Protein AF-A0AB34NYE3-F1 (afdb_monomer_lite)

Radius of gyration: 18.87 Å; chains: 1; bounding box: 59×39×38 Å

Secondary structure (DSSP, 8-state):
-------SS-B--S-EEEEETTT--EEEEEE-TTT--EEEEEEEEE-SSS-EEEEEEEEEE--TT--BHH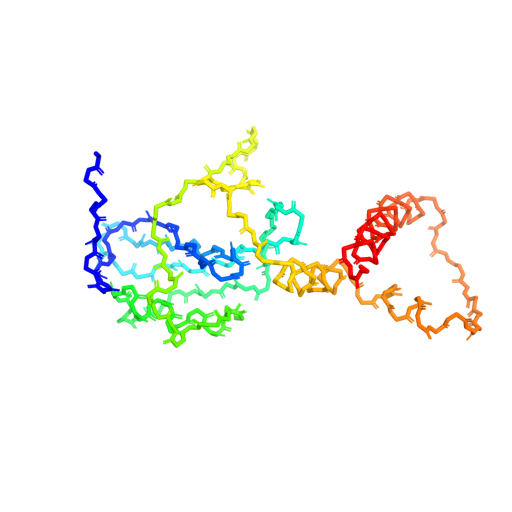HHHHHGGGGT-S-TT-GGGEE---EEEE-TTS-EEEEESPP---HHHHHHHHHHHHHHH-TTTTTTTT----------TTHHHHHHHHHHHHHHHHHHHHHHHT-

Sequence (175 aa):
MDILVMKDNYTIDHDMYLMNHKNGDVLKVTVDNKDKSLKNLQLYRQDGLGNYYYDKNSQLKHQDNLATKKDIVKASKEIGAHNTHHIDKWHHKVTPVYNAEHKITDFEPKLALEHHAKIKNAKRYLRHLNHHHADFLFLANKGLLRQPLNYLKDAIYTDRNKEMVIAHKVHKIAK

Structure (mmCIF, N/CA/C/O backbone):
data_AF-A0AB34NYE3-F1
#
_entry.id   AF-A0AB34NYE3-F1
#
loop_
_atom_site.group_PDB
_atom_site.id
_atom_site.type_symbol
_atom_site.label_atom_id
_atom_site.label_alt_id
_atom_site.label_comp_id
_atom_site.label_asym_id
_atom_site.label_entity_id
_atom_site.label_seq_id
_atom_site.pdbx_PDB_ins_code
_atom_site.Cartn_x
_atom_site.Cartn_y
_atom_site.Cartn_z
_atom_site.occupancy
_atom_site.B_iso_or_equiv
_atom_site.auth_seq_id
_atom_site.auth_comp_id
_atom_site.auth_asym_id
_atom_site.auth_atom_id
_atom_site.pdbx_PDB_model_num
ATOM 1 N N . MET A 1 1 ? -19.667 7.287 -18.068 1.00 33.50 1 MET A N 1
ATOM 2 C CA . MET A 1 1 ? -19.344 6.596 -16.804 1.00 33.50 1 MET A CA 1
ATOM 3 C C . MET A 1 1 ? -18.999 7.666 -15.797 1.00 33.50 1 MET A C 1
ATOM 5 O O . MET A 1 1 ? -17.953 8.292 -15.927 1.00 33.50 1 MET A O 1
ATOM 9 N N . ASP A 1 2 ? -19.913 7.927 -14.872 1.00 30.08 2 ASP A N 1
ATOM 10 C CA . ASP A 1 2 ? -19.740 8.971 -13.872 1.00 30.08 2 ASP A CA 1
ATOM 11 C C . ASP A 1 2 ? -18.586 8.602 -12.944 1.00 30.08 2 ASP A C 1
ATOM 13 O O . ASP A 1 2 ? -18.629 7.623 -12.194 1.00 30.08 2 ASP A O 1
ATOM 17 N N . ILE A 1 3 ? -17.508 9.381 -13.021 1.00 40.91 3 ILE A N 1
ATOM 18 C CA . ILE A 1 3 ? -16.442 9.339 -12.031 1.00 40.91 3 ILE A CA 1
ATOM 19 C C . ILE A 1 3 ? -17.073 9.897 -10.762 1.00 40.91 3 ILE A C 1
ATOM 21 O O . ILE A 1 3 ? -17.124 11.107 -10.568 1.00 40.91 3 ILE A O 1
ATOM 25 N N . LEU A 1 4 ? -17.569 9.014 -9.893 1.00 39.53 4 LEU A N 1
ATOM 26 C CA . LEU A 1 4 ? -17.904 9.386 -8.526 1.00 39.53 4 LEU A CA 1
ATOM 27 C C . LEU A 1 4 ? -16.594 9.857 -7.876 1.00 39.53 4 LEU A C 1
ATOM 29 O O . LEU A 1 4 ? -15.748 9.052 -7.459 1.00 39.53 4 LEU A O 1
ATOM 33 N N . VAL A 1 5 ? -16.376 11.169 -7.908 1.00 44.22 5 VAL A N 1
ATOM 34 C CA . VAL A 1 5 ? -15.383 11.877 -7.109 1.00 44.22 5 VAL A CA 1
ATOM 35 C C . VAL A 1 5 ? -15.950 11.855 -5.697 1.00 44.22 5 VAL A C 1
ATOM 37 O O . VAL A 1 5 ? -16.737 12.711 -5.305 1.00 44.22 5 VAL A O 1
ATOM 40 N N . MET A 1 6 ? -15.661 10.786 -4.956 1.00 51.53 6 MET A N 1
ATOM 41 C CA . MET A 1 6 ? -16.013 10.737 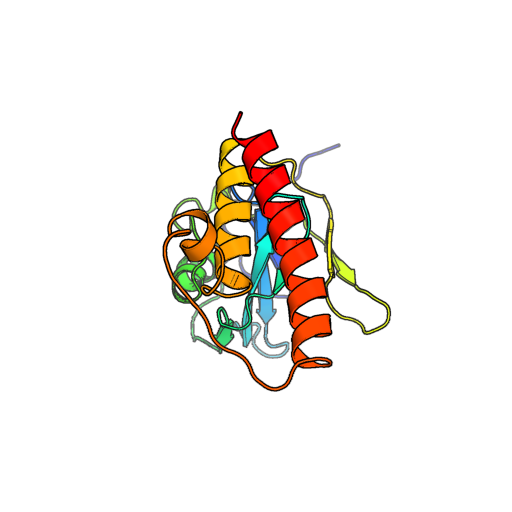-3.540 1.00 51.53 6 MET A CA 1
ATOM 42 C C . MET A 1 6 ? -15.321 11.893 -2.815 1.00 51.53 6 MET A C 1
ATOM 44 O O . MET A 1 6 ? -14.141 12.139 -3.060 1.00 51.53 6 MET A O 1
ATOM 48 N N . LYS A 1 7 ? -16.078 12.589 -1.951 1.00 56.72 7 LYS A N 1
ATOM 49 C CA . LYS A 1 7 ? -15.631 13.726 -1.126 1.00 56.72 7 LYS A CA 1
ATOM 50 C C . LYS A 1 7 ? -14.212 13.497 -0.586 1.00 56.72 7 LYS A C 1
ATOM 52 O O . LYS A 1 7 ? -13.918 12.432 -0.045 1.00 56.72 7 LYS A O 1
ATOM 57 N N . ASP A 1 8 ? -13.362 14.521 -0.690 1.00 72.94 8 ASP A N 1
ATOM 58 C CA . ASP A 1 8 ? -11.910 14.441 -0.448 1.00 72.94 8 ASP A CA 1
ATOM 59 C C . ASP A 1 8 ? -11.502 13.943 0.949 1.00 72.94 8 ASP A C 1
ATOM 61 O O . ASP A 1 8 ? -10.381 13.450 1.125 1.00 72.94 8 ASP A O 1
ATOM 65 N N . ASN A 1 9 ? -12.417 14.003 1.922 1.00 85.12 9 ASN A N 1
ATOM 66 C CA . ASN A 1 9 ? -12.271 13.408 3.242 1.00 85.12 9 ASN A CA 1
ATOM 67 C C . ASN A 1 9 ? -13.579 12.729 3.680 1.00 85.12 9 ASN A C 1
ATOM 69 O O . ASN A 1 9 ? -14.626 13.374 3.714 1.00 85.12 9 ASN A O 1
ATOM 73 N N . TYR A 1 10 ? -13.507 11.447 4.035 1.00 86.50 10 TYR A N 1
ATOM 74 C CA . TYR A 1 10 ? -14.640 10.627 4.469 1.00 86.50 10 TYR A CA 1
ATOM 75 C C . TYR A 1 10 ? -14.255 9.786 5.690 1.00 86.50 10 TYR A C 1
ATOM 77 O O . TYR A 1 10 ? -13.066 9.587 5.959 1.00 86.50 10 TYR A O 1
ATOM 85 N N . THR A 1 11 ? -15.260 9.326 6.431 1.00 89.25 11 THR A N 1
ATOM 86 C CA . THR A 1 11 ? -15.086 8.430 7.580 1.00 89.25 11 THR A CA 1
ATOM 87 C C . THR A 1 11 ? -14.856 7.004 7.099 1.00 89.25 11 THR A C 1
ATOM 89 O O . THR A 1 11 ? -15.541 6.541 6.190 1.00 89.25 11 THR A O 1
ATOM 92 N N . ILE A 1 12 ? -13.887 6.320 7.698 1.00 88.06 12 ILE A N 1
ATOM 93 C CA . ILE A 1 12 ? -13.593 4.913 7.442 1.00 88.06 12 ILE A CA 1
ATOM 94 C C . ILE A 1 12 ? -14.434 4.067 8.396 1.00 88.06 12 ILE A C 1
ATOM 96 O O . ILE A 1 12 ? -14.346 4.234 9.606 1.00 88.06 12 ILE A O 1
ATOM 100 N N . ASP A 1 13 ? -15.231 3.152 7.855 1.00 88.25 13 ASP A N 1
ATOM 101 C CA . ASP A 1 13 ? -16.119 2.257 8.612 1.00 88.25 13 ASP A CA 1
ATOM 102 C C . ASP A 1 13 ? -15.944 0.766 8.246 1.00 88.25 13 ASP A C 1
ATOM 104 O O . ASP A 1 13 ? -16.621 -0.111 8.798 1.00 88.25 13 ASP A O 1
ATOM 108 N N . HIS A 1 14 ? -15.014 0.466 7.335 1.00 90.31 14 HIS A N 1
ATOM 109 C CA . HIS A 1 14 ? -14.641 -0.878 6.895 1.00 90.31 14 HIS A CA 1
ATOM 110 C C . HIS A 1 14 ? -13.163 -0.946 6.480 1.00 90.31 14 HIS A C 1
ATOM 112 O O . HIS A 1 14 ? -12.510 0.077 6.259 1.00 90.31 14 HIS A O 1
ATOM 118 N N . ASP A 1 15 ? -12.639 -2.169 6.367 1.00 92.38 15 ASP A N 1
ATOM 119 C CA . ASP A 1 15 ? -11.297 -2.427 5.843 1.00 92.38 15 ASP A CA 1
ATOM 120 C C . ASP A 1 15 ? -11.172 -1.897 4.415 1.00 92.38 15 ASP A C 1
ATOM 122 O O . ASP A 1 15 ? -12.012 -2.173 3.559 1.00 92.38 15 ASP A O 1
ATOM 126 N N . MET A 1 16 ? -10.098 -1.166 4.133 1.00 92.69 16 MET A N 1
ATOM 127 C CA . MET A 1 16 ? -9.890 -0.587 2.809 1.00 92.69 16 MET A CA 1
ATOM 128 C C . MET A 1 16 ? -8.420 -0.384 2.478 1.00 92.69 16 MET A C 1
ATOM 130 O O . MET A 1 16 ? -7.537 -0.462 3.331 1.00 92.69 16 MET A O 1
ATOM 134 N N . TYR A 1 17 ? -8.160 -0.086 1.211 1.00 94.94 17 TYR A N 1
ATOM 135 C CA . TYR A 1 17 ? -6.822 0.113 0.678 1.00 94.94 17 TYR A CA 1
ATOM 136 C C . TYR A 1 17 ? -6.729 1.503 0.071 1.00 94.94 17 TYR A C 1
ATOM 138 O O . TYR A 1 17 ? -7.482 1.795 -0.843 1.00 94.94 17 TYR A O 1
ATOM 146 N N . LEU A 1 18 ? -5.833 2.363 0.555 1.00 94.38 18 LEU A N 1
ATOM 147 C CA . LEU A 1 18 ? -5.635 3.716 0.032 1.00 94.38 18 LEU A CA 1
ATOM 148 C C . LEU A 1 18 ? -4.356 3.767 -0.800 1.00 94.38 18 LEU A C 1
ATOM 150 O O . LEU A 1 18 ? -3.267 3.694 -0.240 1.00 94.38 18 LEU A O 1
ATOM 154 N N . MET A 1 19 ? -4.469 3.938 -2.113 1.00 94.31 19 MET A N 1
ATOM 155 C CA . MET A 1 19 ? -3.318 4.122 -2.996 1.00 94.31 19 MET A CA 1
ATOM 156 C C . MET A 1 19 ? -2.976 5.596 -3.164 1.00 94.31 19 MET A C 1
ATOM 158 O O . MET A 1 19 ? -3.845 6.428 -3.432 1.00 94.31 19 MET A O 1
ATOM 162 N N . ASN A 1 20 ? -1.691 5.902 -3.062 1.00 94.06 20 ASN A N 1
ATOM 163 C CA . ASN A 1 20 ? -1.120 7.191 -3.388 1.00 94.06 20 ASN A CA 1
ATOM 164 C C . ASN A 1 20 ? -0.867 7.288 -4.897 1.00 94.06 20 ASN A C 1
ATOM 166 O O . ASN A 1 20 ? 0.035 6.641 -5.420 1.00 94.06 20 ASN A O 1
ATOM 170 N N . HIS A 1 21 ? -1.588 8.144 -5.616 1.00 89.94 21 HIS A N 1
ATOM 171 C CA . HIS A 1 21 ? -1.442 8.251 -7.070 1.00 89.94 21 HIS A CA 1
ATOM 172 C C . HIS A 1 21 ? -0.144 8.935 -7.539 1.00 89.94 21 HIS A C 1
ATOM 174 O O . HIS A 1 21 ? 0.095 9.045 -8.737 1.00 89.94 21 HIS A O 1
ATOM 180 N N . LYS A 1 22 ? 0.702 9.427 -6.625 1.00 90.19 22 LYS A N 1
ATOM 181 C CA . LYS A 1 22 ? 1.990 10.054 -6.962 1.00 90.19 22 LYS A CA 1
ATOM 182 C C . LYS A 1 22 ? 3.149 9.063 -6.941 1.00 90.19 22 LYS A C 1
ATOM 184 O O . LYS A 1 22 ? 4.076 9.188 -7.735 1.00 90.19 22 LYS A O 1
ATOM 189 N N . ASN A 1 23 ? 3.143 8.119 -6.003 1.00 91.19 23 ASN A N 1
ATOM 190 C CA . ASN A 1 23 ? 4.226 7.143 -5.849 1.00 91.19 23 ASN A CA 1
ATOM 191 C C . ASN A 1 23 ? 3.743 5.687 -5.828 1.00 91.19 23 ASN A C 1
ATOM 193 O O . ASN A 1 23 ? 4.568 4.795 -5.673 1.00 91.19 23 ASN A O 1
ATOM 197 N N . GLY A 1 24 ? 2.443 5.454 -5.979 1.00 92.12 24 GLY A N 1
ATOM 198 C CA . GLY A 1 24 ? 1.822 4.139 -6.030 1.00 92.12 24 GLY A CA 1
ATOM 199 C C . GLY A 1 24 ? 1.748 3.408 -4.701 1.00 92.12 24 GLY A C 1
ATOM 200 O O . GLY A 1 24 ? 1.149 2.349 -4.663 1.00 92.12 24 GLY A O 1
ATOM 201 N N . ASP A 1 25 ? 2.304 3.936 -3.607 1.00 94.75 25 ASP A N 1
ATOM 202 C CA . ASP A 1 25 ? 2.257 3.255 -2.311 1.00 94.75 25 ASP A CA 1
ATOM 203 C C . ASP A 1 25 ? 0.808 3.035 -1.860 1.00 94.75 25 ASP A C 1
ATOM 205 O O . ASP A 1 25 ? -0.046 3.901 -2.046 1.00 94.75 25 ASP A O 1
ATOM 209 N N . VAL A 1 26 ? 0.538 1.892 -1.233 1.00 96.06 26 VAL A N 1
ATOM 210 C CA . VAL A 1 26 ? -0.799 1.518 -0.770 1.00 96.06 26 VAL A CA 1
ATOM 211 C C . VAL A 1 26 ? -0.796 1.348 0.740 1.00 96.06 26 VAL A C 1
ATOM 213 O O . VAL A 1 26 ? -0.001 0.594 1.298 1.00 96.06 26 VAL A O 1
ATOM 216 N N . LEU A 1 27 ? -1.715 2.030 1.411 1.00 95.88 27 LEU A N 1
ATOM 217 C CA . LEU A 1 27 ? -2.025 1.794 2.812 1.00 95.88 27 LEU A CA 1
ATOM 218 C C . LEU A 1 27 ? -3.140 0.767 2.906 1.00 95.88 27 LEU A C 1
ATOM 220 O O . LEU A 1 27 ? -4.230 1.006 2.399 1.00 95.88 27 LEU A O 1
ATOM 224 N N . LYS A 1 28 ? -2.896 -0.342 3.594 1.00 95.50 28 LYS A N 1
ATOM 225 C CA . LYS A 1 28 ? -3.965 -1.229 4.046 1.00 95.50 28 LYS A CA 1
ATOM 226 C C . LYS A 1 28 ? -4.450 -0.736 5.402 1.00 95.50 28 LYS A C 1
ATOM 228 O O . LYS A 1 28 ? -3.691 -0.734 6.371 1.00 95.50 28 LYS A O 1
ATOM 233 N N . VAL A 1 29 ? -5.706 -0.326 5.439 1.00 94.25 29 VAL A N 1
ATOM 234 C CA . VAL A 1 29 ? -6.427 0.123 6.624 1.00 94.25 29 VAL A CA 1
ATOM 235 C C . VAL A 1 29 ? -7.298 -1.030 7.093 1.00 94.25 29 VAL A C 1
ATOM 237 O O . VAL A 1 29 ? -8.106 -1.547 6.324 1.00 94.25 29 VAL A O 1
ATOM 240 N N . THR A 1 30 ? -7.134 -1.431 8.346 1.00 93.38 30 THR A N 1
ATOM 241 C CA . THR A 1 30 ? -7.994 -2.424 8.988 1.00 93.38 30 THR A CA 1
ATOM 242 C C . THR A 1 30 ? -8.709 -1.767 10.153 1.00 93.38 30 THR A C 1
ATOM 244 O O . THR A 1 30 ? -8.057 -1.126 10.984 1.00 93.38 30 THR A O 1
ATOM 247 N N . VAL A 1 31 ? -10.022 -1.947 10.230 1.00 90.56 31 VAL A N 1
ATOM 248 C CA . VAL A 1 31 ? -10.862 -1.416 11.308 1.00 90.56 31 VAL A CA 1
ATOM 249 C C . VAL A 1 31 ? -11.352 -2.537 12.222 1.00 90.56 31 VAL A C 1
ATOM 251 O O . VAL A 1 31 ? -11.375 -3.708 11.839 1.00 90.56 31 VAL A O 1
ATOM 254 N N . ASP A 1 32 ? -11.719 -2.206 13.457 1.00 87.75 32 ASP A N 1
ATOM 255 C CA . ASP A 1 32 ? -12.451 -3.147 14.301 1.00 87.75 32 ASP A CA 1
ATOM 256 C C . ASP A 1 32 ? -13.927 -3.199 13.881 1.00 87.75 32 ASP A C 1
ATOM 258 O O . ASP A 1 32 ? -14.569 -2.185 13.602 1.00 87.75 32 ASP A O 1
ATOM 262 N N . ASN A 1 33 ? -14.492 -4.404 13.834 1.00 81.06 33 ASN A N 1
ATOM 263 C CA . ASN A 1 33 ? -15.875 -4.599 13.415 1.00 81.06 33 ASN A CA 1
ATOM 264 C C . ASN A 1 33 ? -16.888 -4.024 14.413 1.00 81.06 33 ASN A C 1
ATOM 266 O O . ASN A 1 33 ? -17.999 -3.701 13.987 1.00 81.06 33 ASN A O 1
ATOM 270 N N . LYS A 1 34 ? -16.528 -3.918 15.700 1.00 83.19 34 LYS A N 1
ATOM 271 C CA . LYS A 1 34 ? -17.434 -3.507 16.780 1.00 83.19 34 LYS A CA 1
ATOM 272 C C . LYS A 1 34 ? -17.597 -1.995 16.866 1.00 83.19 34 LYS A C 1
ATOM 274 O O . LYS A 1 34 ? -18.725 -1.518 16.894 1.00 83.19 34 LYS A O 1
ATOM 279 N N . ASP A 1 35 ? -16.488 -1.265 16.917 1.00 82.44 35 ASP A N 1
ATOM 280 C CA . ASP A 1 35 ? -16.477 0.182 17.174 1.00 82.44 35 ASP A CA 1
ATOM 281 C C . ASP A 1 35 ? -16.002 1.016 15.976 1.00 82.44 35 ASP A C 1
ATOM 283 O O . ASP A 1 35 ? -15.983 2.243 16.048 1.00 82.44 35 ASP A O 1
ATOM 287 N N . LYS A 1 36 ? -15.651 0.357 14.862 1.00 81.12 36 LYS A N 1
ATOM 288 C CA . LYS A 1 36 ? -15.152 0.983 13.629 1.00 81.12 36 LYS A CA 1
ATOM 289 C C . LYS A 1 36 ? -13.870 1.799 13.823 1.00 81.12 36 LYS A C 1
ATOM 291 O O . LYS A 1 36 ? -13.514 2.593 12.957 1.00 81.12 36 LYS A O 1
ATOM 296 N N . SER A 1 37 ? -13.150 1.589 14.925 1.00 84.31 37 SER A N 1
ATOM 297 C CA . SER A 1 37 ? -11.867 2.235 15.188 1.00 84.31 37 SER A CA 1
ATOM 298 C C . SER A 1 37 ? -10.746 1.631 14.339 1.00 84.31 37 SER A C 1
ATOM 300 O O . SER A 1 37 ? -10.832 0.492 13.868 1.00 84.31 37 SER A O 1
ATOM 302 N N . LEU A 1 38 ? -9.658 2.385 14.142 1.00 89.06 38 LEU A N 1
ATOM 303 C CA . LEU A 1 38 ? -8.474 1.867 13.464 1.00 89.06 38 LEU A CA 1
ATOM 304 C C . LEU A 1 38 ? -7.838 0.745 14.297 1.00 89.06 38 LEU A C 1
ATOM 306 O O . LEU A 1 38 ? -7.297 0.968 15.381 1.00 89.06 38 LEU A O 1
ATOM 310 N N . LYS A 1 39 ? -7.810 -0.459 13.731 1.00 91.31 39 LYS A N 1
ATOM 311 C CA . LYS A 1 39 ? -7.136 -1.621 14.311 1.00 91.31 39 LYS A CA 1
ATOM 312 C C . LYS A 1 39 ? -5.673 -1.696 13.885 1.00 91.31 39 LYS A C 1
ATOM 314 O O . LYS A 1 39 ? -4.796 -2.000 14.696 1.00 91.31 39 LYS A O 1
ATOM 319 N N . ASN A 1 40 ? -5.411 -1.476 12.598 1.00 92.69 40 ASN A N 1
ATOM 320 C CA . ASN A 1 40 ? -4.082 -1.627 12.016 1.00 92.69 40 ASN A CA 1
ATOM 321 C C . ASN A 1 40 ? -3.929 -0.784 10.747 1.00 92.69 40 ASN A C 1
ATOM 323 O O . ASN A 1 40 ? -4.844 -0.719 9.927 1.00 92.69 40 ASN A O 1
ATOM 327 N N . LEU A 1 41 ? -2.741 -0.215 10.556 1.00 93.75 41 LEU A N 1
ATOM 328 C CA . LEU A 1 41 ? -2.331 0.433 9.317 1.00 93.75 41 LEU A CA 1
ATOM 329 C C . LEU A 1 41 ? -1.016 -0.177 8.832 1.00 93.75 41 LEU A C 1
ATOM 331 O O . LEU A 1 41 ? -0.020 -0.184 9.553 1.00 93.75 41 LEU A O 1
ATOM 335 N N . GLN A 1 42 ? -1.011 -0.676 7.600 1.00 95.38 42 GLN A N 1
ATOM 336 C CA . GLN A 1 42 ? 0.141 -1.331 6.981 1.00 95.38 42 GLN A CA 1
ATOM 337 C C . GLN A 1 42 ? 0.514 -0.636 5.677 1.00 95.38 42 GLN A C 1
ATOM 339 O O . GLN A 1 42 ? -0.366 -0.282 4.893 1.00 95.38 42 GLN A O 1
ATOM 344 N N . LEU A 1 43 ? 1.813 -0.482 5.419 1.00 95.44 43 LEU A N 1
ATOM 345 C CA . LEU A 1 43 ? 2.307 0.137 4.191 1.00 95.44 43 LEU A CA 1
ATOM 346 C C . LEU A 1 43 ? 2.829 -0.913 3.202 1.00 95.44 43 LEU A C 1
ATOM 348 O O . LEU A 1 43 ? 3.771 -1.656 3.483 1.00 95.44 43 LEU A O 1
ATOM 352 N N . TYR A 1 44 ? 2.245 -0.917 2.010 1.00 94.94 44 TYR A N 1
ATOM 353 C CA . TYR A 1 44 ? 2.737 -1.625 0.837 1.00 94.94 44 TYR A CA 1
ATOM 354 C C . TYR A 1 44 ? 3.384 -0.621 -0.107 1.00 94.94 44 TYR A C 1
ATOM 356 O O . TYR A 1 44 ? 2.829 0.442 -0.385 1.00 94.94 44 TYR A O 1
ATOM 364 N N . ARG A 1 45 ? 4.574 -0.945 -0.605 1.00 93.06 45 ARG A N 1
ATOM 365 C CA . ARG A 1 45 ? 5.357 -0.041 -1.448 1.00 93.06 45 ARG A CA 1
ATOM 366 C C . ARG A 1 45 ? 5.450 -0.581 -2.858 1.00 93.06 45 ARG A C 1
ATOM 368 O O . ARG A 1 45 ? 5.709 -1.768 -3.042 1.00 93.06 45 ARG A O 1
ATOM 375 N N . GLN A 1 46 ? 5.296 0.307 -3.837 1.00 91.38 46 GLN A N 1
ATOM 376 C CA . GLN A 1 46 ? 5.605 -0.030 -5.221 1.00 91.38 46 GLN A CA 1
ATOM 377 C C . GLN A 1 46 ? 7.128 -0.004 -5.417 1.00 91.38 46 GLN A C 1
ATOM 379 O O . GLN A 1 46 ? 7.808 0.931 -4.978 1.00 91.38 46 GLN A O 1
ATOM 384 N N . ASP A 1 47 ? 7.666 -1.013 -6.100 1.00 85.06 47 ASP A N 1
ATOM 385 C CA . ASP A 1 47 ? 9.104 -1.207 -6.346 1.00 85.06 47 ASP A CA 1
ATOM 386 C C . ASP A 1 47 ? 9.665 -0.393 -7.531 1.00 85.06 47 ASP A C 1
ATOM 388 O O . ASP A 1 47 ? 10.842 -0.492 -7.863 1.00 85.06 47 ASP A O 1
ATOM 392 N N . GLY A 1 48 ? 8.828 0.407 -8.196 1.00 79.88 48 GLY A N 1
ATOM 393 C CA . GLY A 1 48 ? 9.183 1.187 -9.388 1.00 79.88 48 GLY A CA 1
ATOM 394 C C . GLY A 1 48 ? 9.074 0.423 -10.714 1.00 79.88 48 GLY A C 1
ATOM 395 O O . GLY A 1 48 ? 9.025 1.059 -11.766 1.00 79.88 48 GLY A O 1
ATOM 396 N N . LEU A 1 49 ? 8.954 -0.906 -10.675 1.00 79.44 49 LEU A N 1
ATOM 397 C CA . LEU A 1 49 ? 8.635 -1.760 -11.825 1.00 79.44 49 LEU A CA 1
ATOM 398 C C . LEU A 1 49 ? 7.141 -2.090 -11.918 1.00 79.44 49 LEU A C 1
ATOM 400 O O . LEU A 1 49 ? 6.702 -2.615 -12.938 1.00 79.44 49 LEU A O 1
ATOM 404 N N . GLY A 1 50 ? 6.358 -1.756 -10.890 1.00 80.94 50 GLY A N 1
ATOM 405 C CA . GLY A 1 50 ? 4.926 -2.060 -10.856 1.00 80.94 50 GLY A CA 1
ATOM 406 C C . GLY A 1 50 ? 4.549 -3.179 -9.904 1.00 80.94 50 GLY A C 1
ATOM 407 O O . GLY A 1 50 ? 3.362 -3.460 -9.807 1.00 80.94 50 GLY A O 1
ATOM 408 N N . ASN A 1 51 ? 5.515 -3.790 -9.215 1.00 85.75 51 ASN A N 1
ATOM 409 C CA . ASN A 1 51 ? 5.227 -4.801 -8.207 1.00 85.75 51 ASN A CA 1
ATOM 410 C C . ASN A 1 51 ? 5.138 -4.159 -6.828 1.00 85.75 51 ASN A C 1
ATOM 412 O O . ASN A 1 51 ? 5.665 -3.066 -6.592 1.00 85.75 51 ASN A O 1
ATOM 416 N N . TYR A 1 52 ? 4.510 -4.887 -5.912 1.00 90.88 52 TYR A N 1
ATOM 417 C CA . TYR A 1 52 ? 4.312 -4.453 -4.543 1.00 90.88 52 TYR A CA 1
ATOM 418 C C . TYR A 1 52 ? 4.997 -5.379 -3.556 1.00 90.88 52 TYR A C 1
ATOM 420 O O . TYR A 1 52 ? 5.038 -6.595 -3.725 1.00 90.88 52 TYR A O 1
ATOM 428 N N . TYR A 1 53 ? 5.502 -4.784 -2.483 1.00 88.81 53 TYR A N 1
ATOM 429 C CA . TYR A 1 53 ? 6.009 -5.516 -1.336 1.00 88.81 53 TYR A CA 1
ATOM 430 C C . TYR A 1 53 ? 5.478 -4.895 -0.047 1.00 88.81 53 TYR A C 1
ATOM 432 O O . TYR A 1 53 ? 5.291 -3.680 0.053 1.00 88.81 53 TYR A O 1
ATOM 440 N N . TYR A 1 54 ? 5.222 -5.746 0.943 1.00 91.12 54 TYR A N 1
ATOM 441 C CA . TYR A 1 54 ? 4.893 -5.293 2.288 1.00 91.12 54 TYR A CA 1
ATOM 442 C C . TYR A 1 54 ? 6.160 -4.786 2.980 1.00 91.12 54 TYR A C 1
ATOM 444 O O . TYR A 1 54 ? 7.131 -5.537 3.118 1.00 91.12 54 TYR A O 1
ATOM 452 N N . ASP A 1 55 ? 6.153 -3.536 3.442 1.00 89.25 55 ASP A N 1
ATOM 453 C CA . ASP A 1 55 ? 7.231 -3.029 4.283 1.00 89.25 55 ASP A CA 1
ATOM 454 C C . ASP A 1 55 ? 6.998 -3.496 5.724 1.00 89.25 55 ASP A C 1
ATOM 456 O O . ASP A 1 55 ? 6.213 -2.921 6.477 1.00 89.25 55 ASP A O 1
ATOM 460 N N . LYS A 1 56 ? 7.682 -4.584 6.098 1.00 83.50 56 LYS A N 1
ATOM 461 C CA . LYS A 1 56 ? 7.537 -5.243 7.406 1.00 83.50 56 LYS A CA 1
ATOM 462 C C . LYS A 1 56 ? 7.826 -4.321 8.593 1.00 83.50 56 LYS A C 1
ATOM 464 O O . LYS A 1 56 ? 7.348 -4.604 9.687 1.00 83.50 56 LYS A O 1
ATOM 469 N N . ASN A 1 57 ? 8.579 -3.244 8.374 1.00 84.12 57 ASN A N 1
ATOM 470 C CA . ASN A 1 57 ? 8.930 -2.267 9.403 1.00 84.12 57 ASN A CA 1
ATOM 471 C C . ASN A 1 57 ? 7.934 -1.096 9.469 1.00 84.12 57 ASN A C 1
ATOM 473 O O . ASN A 1 57 ? 8.054 -0.234 10.335 1.00 84.12 57 ASN A O 1
ATOM 477 N N . SER A 1 58 ? 6.952 -1.055 8.566 1.00 87.25 58 SER A N 1
ATOM 478 C CA . SER A 1 58 ? 5.981 0.028 8.426 1.00 87.25 58 SER A CA 1
ATOM 479 C C . SER A 1 58 ? 4.583 -0.437 8.823 1.00 87.25 58 SER A C 1
ATOM 481 O O . SER A 1 58 ? 3.718 -0.690 7.977 1.00 87.25 58 SER A O 1
ATOM 483 N N . GLN A 1 59 ? 4.365 -0.525 10.134 1.00 91.19 59 GLN A N 1
ATOM 484 C CA . GLN A 1 59 ? 3.077 -0.881 10.714 1.00 91.19 59 GLN A CA 1
ATOM 485 C C . GLN A 1 59 ? 2.731 0.026 11.894 1.00 91.19 59 GLN A C 1
ATOM 487 O O . GLN A 1 59 ? 3.527 0.175 12.819 1.00 91.19 59 GLN A O 1
ATOM 492 N N . LEU A 1 60 ? 1.516 0.573 11.882 1.00 89.12 60 LEU A N 1
ATOM 493 C CA . LEU A 1 60 ? 0.942 1.292 13.010 1.00 89.12 60 LEU A CA 1
ATOM 494 C C . LEU A 1 60 ? -0.111 0.388 13.633 1.00 89.12 60 LEU A C 1
ATOM 496 O O . LEU A 1 60 ? -1.075 -0.012 12.975 1.00 89.12 60 LEU A O 1
ATOM 500 N N . LYS A 1 61 ? 0.100 0.040 14.897 1.00 82.56 61 LYS A N 1
ATOM 501 C CA . LYS A 1 61 ? -0.912 -0.640 15.707 1.00 82.56 61 LYS A CA 1
ATOM 502 C C . LYS A 1 61 ? -1.833 0.420 16.311 1.00 82.56 61 LYS A C 1
ATOM 504 O O . LYS A 1 61 ? -1.409 1.562 16.430 1.00 82.56 61 LYS A O 1
ATOM 509 N N . HIS A 1 62 ? -3.065 0.016 16.617 1.00 76.38 62 HIS A N 1
ATOM 510 C CA . HIS A 1 62 ? -4.153 0.798 17.215 1.00 76.38 62 HIS A CA 1
ATOM 511 C C . HIS A 1 62 ? -3.786 2.195 17.756 1.00 76.38 62 HIS A C 1
ATOM 513 O O . HIS A 1 62 ? -2.930 2.333 18.630 1.00 76.38 62 HIS A O 1
ATOM 519 N N . GLN A 1 63 ? -4.493 3.211 17.259 1.00 70.25 63 GLN A N 1
ATOM 520 C CA . GLN A 1 63 ? -4.485 4.572 17.790 1.00 70.25 63 GLN A CA 1
ATOM 521 C C . GLN A 1 63 ? -5.927 5.051 17.937 1.00 70.25 63 GLN A C 1
ATOM 523 O O . GLN A 1 63 ? -6.727 4.936 17.001 1.00 70.25 63 GLN A O 1
ATOM 528 N N . ASP A 1 64 ? -6.228 5.625 19.096 1.00 65.75 64 ASP A N 1
ATOM 529 C CA . ASP A 1 64 ? -7.511 6.259 19.360 1.00 65.75 64 ASP A CA 1
ATOM 530 C C . ASP A 1 64 ? -7.711 7.473 18.439 1.00 65.75 64 ASP A C 1
ATOM 532 O O . ASP A 1 64 ? -6.779 8.226 18.151 1.00 65.75 64 ASP A O 1
ATOM 536 N N . ASN A 1 65 ? -8.954 7.697 18.009 1.00 75.06 65 ASN A N 1
ATOM 537 C CA . ASN A 1 65 ? -9.397 8.877 17.251 1.00 75.06 65 ASN A CA 1
ATOM 538 C C . ASN A 1 65 ? -8.946 8.992 15.777 1.00 75.06 65 ASN A C 1
ATOM 540 O O . ASN A 1 65 ? -9.091 10.060 15.181 1.00 75.06 65 ASN A O 1
ATOM 544 N N . LEU A 1 66 ? -8.474 7.915 15.137 1.00 86.62 66 LEU A N 1
ATOM 545 C CA . LEU A 1 66 ? -8.234 7.892 13.683 1.00 86.62 66 LEU A CA 1
ATOM 546 C C . LEU A 1 66 ? -9.458 7.373 12.914 1.00 86.62 66 LEU A C 1
ATOM 548 O O . LEU A 1 66 ? -9.529 6.195 12.570 1.00 86.62 66 LEU A O 1
ATOM 552 N N . ALA A 1 67 ? -10.418 8.259 12.640 1.00 85.50 67 ALA A N 1
ATOM 553 C CA . ALA A 1 67 ? -11.682 7.887 11.993 1.00 85.50 67 ALA A CA 1
ATOM 554 C C . ALA A 1 67 ? -11.785 8.324 10.525 1.00 85.50 67 ALA A C 1
ATOM 556 O O . ALA A 1 67 ? -12.504 7.700 9.746 1.00 85.50 67 ALA A O 1
ATOM 557 N N . THR A 1 68 ? -11.099 9.395 10.113 1.00 91.06 68 THR A N 1
ATOM 558 C CA . THR A 1 68 ? -11.225 9.917 8.743 1.00 91.06 68 THR A CA 1
ATOM 559 C C . THR A 1 68 ? -10.041 9.543 7.859 1.00 91.06 68 THR A C 1
ATOM 561 O O . THR A 1 68 ? -8.924 9.322 8.334 1.00 91.06 68 THR A O 1
ATOM 564 N N . LYS A 1 69 ? -10.254 9.545 6.535 1.00 91.69 69 LYS A N 1
ATOM 565 C CA . LYS A 1 69 ? -9.184 9.398 5.535 1.00 91.69 69 LYS A CA 1
ATOM 566 C C . LYS A 1 69 ? -8.005 10.331 5.834 1.00 91.69 69 LYS A C 1
ATOM 568 O O . LYS A 1 69 ? -6.855 9.911 5.752 1.00 91.69 69 LYS A O 1
ATOM 573 N N . LYS A 1 70 ? -8.271 11.595 6.169 1.00 92.00 70 LYS A N 1
ATOM 574 C CA . LYS A 1 70 ? -7.246 12.593 6.499 1.00 92.00 70 LYS A CA 1
ATOM 575 C C . LYS A 1 70 ? -6.425 12.190 7.719 1.00 92.00 70 LYS A C 1
ATOM 577 O O . LYS A 1 70 ? -5.208 12.356 7.681 1.00 92.00 70 LYS A O 1
ATOM 582 N N . ASP A 1 71 ? -7.063 11.672 8.762 1.00 91.81 71 ASP A N 1
ATOM 583 C CA . ASP A 1 71 ? -6.376 11.262 9.989 1.00 91.81 71 ASP A CA 1
ATOM 584 C C . ASP A 1 71 ? -5.460 10.072 9.708 1.00 91.81 71 ASP A C 1
ATOM 586 O O . ASP A 1 71 ? -4.272 10.124 10.013 1.00 91.81 71 ASP A O 1
ATOM 590 N N . ILE A 1 72 ? -5.967 9.067 8.989 1.00 92.38 72 ILE A N 1
ATOM 591 C CA . ILE A 1 72 ? -5.194 7.888 8.578 1.00 92.38 72 ILE A CA 1
ATOM 592 C C . ILE A 1 72 ? -4.021 8.266 7.673 1.00 92.38 72 ILE A C 1
ATOM 594 O O . ILE A 1 72 ? -2.893 7.830 7.901 1.00 92.38 72 ILE A O 1
ATOM 598 N N . VAL A 1 73 ? -4.250 9.102 6.655 1.00 93.50 73 VAL A N 1
ATOM 599 C CA . VAL A 1 73 ? -3.181 9.554 5.752 1.00 93.50 73 VAL A CA 1
ATOM 600 C C . VAL A 1 73 ? -2.130 10.350 6.524 1.00 93.50 73 VAL A C 1
ATOM 602 O O . VAL A 1 73 ? -0.939 10.182 6.271 1.00 93.50 73 VAL A O 1
ATOM 605 N N . LYS A 1 74 ? -2.514 11.179 7.496 1.00 92.62 74 LYS A N 1
ATOM 606 C CA . LYS A 1 74 ? -1.545 11.894 8.336 1.00 92.62 74 LYS A CA 1
ATOM 607 C C . LYS A 1 74 ? -0.753 10.947 9.236 1.00 92.62 74 LYS A C 1
ATOM 609 O O . LYS A 1 74 ? 0.476 11.018 9.214 1.00 92.62 74 LYS A O 1
ATOM 614 N N . ALA A 1 75 ? -1.434 10.056 9.954 1.00 91.94 75 ALA A N 1
ATOM 615 C CA . ALA A 1 75 ? -0.823 9.060 10.833 1.00 91.94 75 ALA A CA 1
ATOM 616 C C . ALA A 1 75 ? 0.118 8.122 10.064 1.00 91.94 75 ALA A C 1
ATOM 618 O O . ALA A 1 75 ? 1.168 7.732 10.562 1.00 91.94 75 ALA A O 1
ATOM 619 N N . SER A 1 76 ? -0.172 7.853 8.785 1.00 92.56 76 SER A N 1
ATOM 620 C CA . SER A 1 76 ? 0.692 7.031 7.932 1.00 92.56 76 SER A CA 1
ATOM 621 C C . SER A 1 76 ? 2.127 7.563 7.778 1.00 92.56 76 SER A C 1
ATOM 623 O O . SER A 1 76 ? 3.038 6.810 7.426 1.00 92.56 76 SER A O 1
ATOM 625 N N . LYS A 1 77 ? 2.369 8.847 8.086 1.00 92.31 77 LYS A N 1
ATOM 626 C CA . LYS A 1 77 ? 3.721 9.421 8.135 1.00 92.31 77 LYS A CA 1
ATOM 627 C C . LYS A 1 77 ? 4.606 8.699 9.158 1.00 92.31 77 LYS A C 1
ATOM 629 O O . LYS A 1 77 ? 5.797 8.541 8.904 1.00 92.31 77 LYS A O 1
ATOM 634 N N . GLU A 1 78 ? 4.032 8.242 10.270 1.00 90.62 78 GLU A N 1
ATOM 635 C CA . GLU A 1 78 ? 4.740 7.529 11.344 1.00 90.62 78 GLU A CA 1
ATOM 636 C C . GLU A 1 78 ? 5.302 6.189 10.864 1.00 90.62 78 GLU A C 1
ATOM 638 O O . GLU A 1 78 ? 6.357 5.757 11.317 1.00 90.62 78 GLU A O 1
ATOM 643 N N . ILE A 1 79 ? 4.655 5.579 9.869 1.00 90.69 79 ILE A N 1
ATOM 644 C CA . ILE A 1 79 ? 5.098 4.325 9.249 1.00 90.69 79 ILE A CA 1
ATOM 645 C C . ILE A 1 79 ? 5.848 4.549 7.933 1.00 90.69 79 ILE A C 1
ATOM 647 O O . ILE A 1 79 ? 6.032 3.624 7.144 1.00 9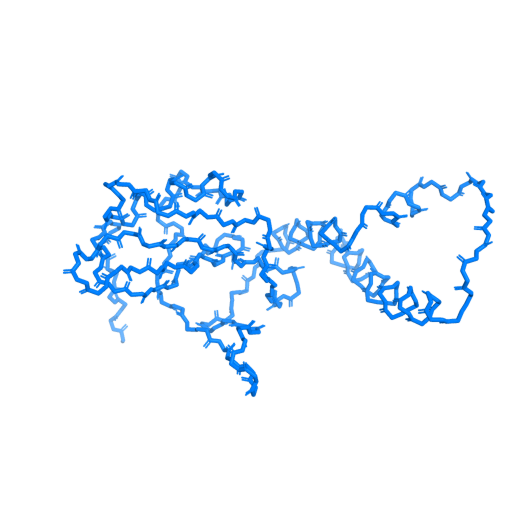0.69 79 ILE A O 1
ATOM 651 N N . GLY A 1 80 ? 6.302 5.775 7.670 1.00 87.88 80 GLY A N 1
ATOM 652 C CA . GLY A 1 80 ? 7.151 6.089 6.521 1.00 87.88 80 GLY A CA 1
ATOM 653 C C . GLY A 1 80 ? 6.405 6.279 5.200 1.00 87.88 80 GLY A C 1
ATOM 654 O O . GLY A 1 80 ? 7.032 6.224 4.141 1.00 87.88 80 GLY A O 1
ATOM 655 N N . ALA A 1 81 ? 5.090 6.514 5.225 1.00 88.06 81 ALA A N 1
ATOM 656 C CA . ALA A 1 81 ? 4.383 6.960 4.032 1.00 88.06 81 ALA A CA 1
ATOM 657 C C . ALA A 1 81 ? 4.795 8.397 3.663 1.00 88.06 81 ALA A C 1
ATOM 659 O O . ALA A 1 81 ? 4.986 9.268 4.517 1.00 88.06 81 ALA A O 1
ATOM 660 N N . HIS A 1 82 ? 4.917 8.663 2.364 1.00 84.31 82 HIS A N 1
ATOM 661 C CA . HIS A 1 82 ? 5.281 9.980 1.839 1.00 84.31 82 HIS A CA 1
ATOM 662 C C . HIS A 1 82 ? 4.068 10.718 1.261 1.00 84.31 82 HIS A C 1
ATOM 664 O O . HIS A 1 82 ? 3.042 10.121 0.955 1.00 84.31 82 HIS A O 1
ATOM 670 N N . ASN A 1 83 ? 4.202 12.035 1.058 1.00 81.69 83 ASN A N 1
ATOM 671 C CA . ASN A 1 83 ? 3.144 12.899 0.508 1.00 81.69 83 ASN A CA 1
ATOM 672 C C . ASN A 1 83 ? 1.838 12.895 1.333 1.00 81.69 83 ASN A C 1
ATOM 674 O O . ASN A 1 83 ? 0.751 13.045 0.785 1.00 81.69 83 ASN A O 1
ATOM 678 N N . THR A 1 84 ? 1.930 12.748 2.655 1.00 82.25 84 THR A N 1
ATOM 679 C CA . THR A 1 84 ? 0.770 12.726 3.569 1.00 82.25 84 THR A CA 1
ATOM 680 C C . THR A 1 84 ? 0.061 14.079 3.710 1.00 82.25 84 THR A C 1
ATOM 682 O O . THR A 1 84 ? -1.075 14.151 4.165 1.00 82.25 84 THR A O 1
ATOM 685 N N . HIS A 1 85 ? 0.707 15.165 3.281 1.00 82.88 85 HIS A N 1
ATOM 686 C CA . HIS A 1 85 ? 0.116 16.503 3.208 1.00 82.88 85 HIS A CA 1
ATOM 687 C C . HIS A 1 85 ? -0.814 16.685 1.999 1.00 82.88 85 HIS A C 1
ATOM 689 O O . HIS A 1 85 ? -1.647 17.586 2.013 1.00 82.88 85 HIS A O 1
ATOM 695 N N . HIS A 1 86 ? -0.713 15.828 0.978 1.00 86.25 86 HIS A N 1
ATOM 696 C CA . HIS A 1 86 ? -1.570 15.870 -0.204 1.00 86.25 86 HIS A CA 1
ATOM 697 C C . HIS A 1 86 ? -2.638 14.772 -0.122 1.00 86.25 86 HIS A C 1
ATOM 699 O O . HIS A 1 86 ? -2.514 13.701 -0.713 1.00 86.25 86 HIS A O 1
ATOM 705 N N . ILE A 1 87 ? -3.671 15.011 0.686 1.00 88.31 87 ILE A N 1
ATOM 706 C CA . ILE A 1 87 ? -4.741 14.037 0.974 1.00 88.31 87 ILE A CA 1
ATOM 707 C C . ILE A 1 87 ? -5.528 13.675 -0.295 1.00 88.31 87 ILE A C 1
ATOM 709 O O . ILE A 1 87 ? -5.978 12.538 -0.450 1.00 88.31 87 ILE A O 1
ATOM 713 N N . ASP A 1 88 ? -5.644 14.618 -1.228 1.00 87.25 88 ASP A N 1
ATOM 714 C CA . ASP A 1 88 ? -6.220 14.437 -2.563 1.00 87.25 88 ASP A CA 1
ATOM 715 C C . ASP A 1 88 ? -5.470 13.382 -3.390 1.00 87.25 88 ASP A C 1
ATOM 717 O O . ASP A 1 88 ? -6.017 12.860 -4.351 1.00 87.25 88 ASP A O 1
ATOM 721 N N . LYS A 1 89 ? -4.233 13.034 -3.006 1.00 87.94 89 LYS A N 1
ATOM 722 C CA . LYS A 1 89 ? -3.415 12.027 -3.692 1.00 87.94 89 LYS A CA 1
ATOM 723 C C . LYS A 1 89 ? -3.712 10.597 -3.274 1.00 87.94 89 LYS A C 1
ATOM 725 O O . LYS A 1 89 ? -3.235 9.677 -3.929 1.00 87.94 89 LYS A O 1
ATOM 730 N N . TRP A 1 90 ? -4.478 10.401 -2.208 1.00 91.44 90 TRP A N 1
ATOM 731 C CA . TRP A 1 90 ? -4.778 9.087 -1.649 1.00 91.44 90 TRP A CA 1
ATOM 732 C C . TRP A 1 90 ? -6.214 8.671 -1.992 1.00 91.44 90 TRP A C 1
ATOM 734 O O . TRP A 1 90 ? -7.157 9.375 -1.634 1.00 91.44 90 TRP A O 1
ATOM 744 N N . HIS A 1 91 ? -6.418 7.534 -2.659 1.00 87.38 91 HIS A N 1
ATOM 745 C CA . HIS A 1 91 ? -7.753 7.068 -3.072 1.00 87.38 91 HIS A CA 1
ATOM 746 C C . HIS A 1 91 ? -7.979 5.596 -2.739 1.00 87.38 91 HIS A C 1
ATOM 748 O O . HIS A 1 91 ? -7.050 4.802 -2.832 1.00 87.38 91 HIS A O 1
ATOM 754 N N . HIS A 1 92 ? -9.224 5.222 -2.429 1.00 87.12 92 HIS A N 1
ATOM 755 C CA . HIS A 1 92 ? -9.571 3.844 -2.061 1.00 87.12 92 HIS A CA 1
ATOM 756 C C . HIS A 1 92 ? -10.018 2.940 -3.216 1.00 87.12 92 HIS A C 1
ATOM 758 O O . HIS A 1 92 ? -10.461 1.820 -2.983 1.00 87.12 92 HIS A O 1
ATOM 764 N N . LYS A 1 93 ? -9.955 3.413 -4.466 1.00 85.19 93 LYS A N 1
ATOM 765 C CA . LYS A 1 93 ? -10.413 2.661 -5.649 1.00 85.19 93 LYS A CA 1
ATOM 766 C C . LYS A 1 93 ? -9.403 1.588 -6.074 1.00 85.19 93 LYS A C 1
ATOM 768 O O . LYS A 1 93 ? -9.075 1.502 -7.253 1.00 85.19 93 LYS A O 1
ATOM 773 N N . VAL A 1 94 ? -8.858 0.846 -5.113 1.00 90.38 94 VAL A N 1
ATOM 774 C CA . VAL A 1 94 ? -7.851 -0.180 -5.362 1.00 90.38 94 VAL A CA 1
ATOM 775 C C . VAL A 1 94 ? -8.203 -1.486 -4.674 1.00 90.38 94 VAL A C 1
ATOM 777 O O . VAL A 1 94 ? -8.680 -1.506 -3.539 1.00 90.38 94 VAL A O 1
ATOM 780 N N . THR A 1 95 ? -7.948 -2.582 -5.373 1.00 92.38 95 THR A N 1
ATOM 781 C CA . THR A 1 95 ? -8.263 -3.937 -4.934 1.00 92.38 95 THR A CA 1
ATOM 782 C C . THR A 1 95 ? -6.968 -4.736 -4.821 1.00 92.38 95 THR A C 1
ATOM 784 O O . THR A 1 95 ? -6.159 -4.714 -5.749 1.00 92.38 95 THR A O 1
ATOM 787 N N . PRO A 1 96 ? -6.722 -5.422 -3.695 1.00 94.31 96 PRO A N 1
ATOM 788 C CA . PRO A 1 96 ? -5.561 -6.288 -3.547 1.00 94.31 96 PRO A CA 1
ATOM 789 C C . PRO A 1 96 ? -5.695 -7.539 -4.418 1.00 94.31 96 PRO A C 1
ATOM 791 O O . PRO A 1 96 ? -6.761 -8.145 -4.506 1.00 94.31 96 PRO A O 1
ATOM 794 N N . VAL A 1 97 ? -4.579 -7.970 -4.993 1.00 92.62 97 VAL A N 1
ATOM 795 C CA . VAL A 1 97 ? -4.442 -9.268 -5.655 1.00 92.62 97 VAL A CA 1
ATOM 796 C C . VAL A 1 97 ? -3.756 -10.220 -4.689 1.00 92.62 97 VAL A C 1
ATOM 798 O O . VAL A 1 97 ? -2.681 -9.916 -4.163 1.00 92.62 97 VAL A O 1
ATOM 801 N N . TYR A 1 98 ? -4.377 -11.373 -4.462 1.00 88.81 98 TYR A N 1
ATOM 802 C CA . TYR A 1 98 ? -3.875 -12.400 -3.559 1.00 88.81 98 TYR A CA 1
ATOM 803 C C . TYR A 1 98 ? -3.280 -13.575 -4.332 1.00 88.81 98 TYR A C 1
ATOM 805 O O . TYR A 1 98 ? -3.796 -13.970 -5.377 1.00 88.81 98 TYR A O 1
ATOM 813 N N . ASN A 1 99 ? -2.221 -14.172 -3.791 1.00 84.69 99 ASN A N 1
ATOM 814 C CA . ASN A 1 99 ? -1.746 -15.476 -4.245 1.00 84.69 99 ASN A CA 1
ATOM 815 C C . ASN A 1 99 ? -2.536 -16.629 -3.588 1.00 84.69 99 ASN A C 1
ATOM 817 O O . ASN A 1 99 ? -3.390 -16.409 -2.730 1.00 84.69 99 ASN A O 1
ATOM 821 N N . ALA A 1 100 ? -2.201 -17.874 -3.945 1.00 89.25 100 ALA A N 1
ATOM 822 C CA . ALA A 1 100 ? -2.821 -19.078 -3.377 1.00 89.25 100 ALA A CA 1
ATOM 823 C C . ALA A 1 100 ? -2.703 -19.174 -1.838 1.00 89.25 100 ALA A C 1
ATOM 825 O O . ALA A 1 100 ? -3.574 -19.730 -1.173 1.00 89.25 100 ALA A O 1
ATOM 826 N N . GLU A 1 101 ? -1.660 -18.580 -1.253 1.00 91.38 101 GLU A N 1
ATOM 827 C CA . GLU A 1 101 ? -1.442 -18.512 0.200 1.00 91.38 101 GLU A CA 1
ATOM 828 C C . GLU A 1 101 ? -2.176 -17.334 0.867 1.00 91.38 101 GLU A C 1
ATOM 830 O 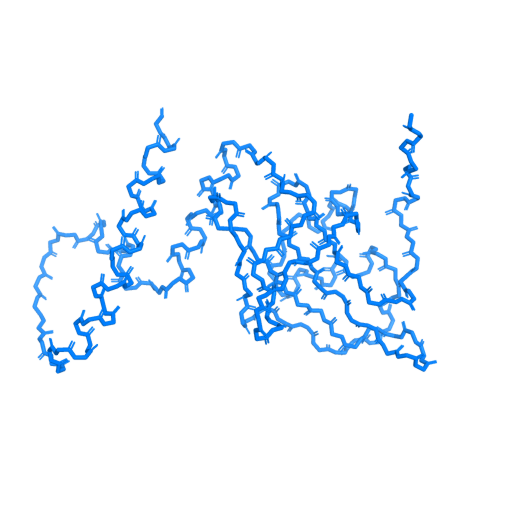O . GLU A 1 101 ? -1.914 -17.026 2.029 1.00 91.38 101 GLU A O 1
ATOM 835 N N . HIS A 1 102 ? -3.064 -16.641 0.144 1.00 85.62 102 HIS A N 1
ATOM 836 C CA . HIS A 1 102 ? -3.800 -15.463 0.615 1.00 85.62 102 HIS A CA 1
ATOM 837 C C . HIS A 1 102 ? -2.897 -14.294 1.049 1.00 85.62 102 HIS A C 1
ATOM 839 O O . HIS A 1 102 ? -3.273 -13.450 1.867 1.00 85.62 102 HIS A O 1
ATOM 845 N N . LYS A 1 103 ? -1.696 -14.199 0.470 1.00 85.94 103 LYS A N 1
ATOM 846 C CA . LYS A 1 103 ? -0.800 -13.051 0.634 1.00 85.94 103 LYS A CA 1
ATOM 847 C C . LYS A 1 103 ? -1.037 -12.057 -0.490 1.00 85.94 103 LYS A C 1
ATOM 849 O O . LYS A 1 103 ? -1.139 -12.447 -1.650 1.00 85.94 103 LYS A O 1
ATOM 854 N N . ILE A 1 104 ? -1.082 -10.774 -0.138 1.00 88.69 104 ILE A N 1
ATOM 855 C CA . ILE A 1 104 ? -1.159 -9.689 -1.119 1.00 88.69 104 ILE A CA 1
ATOM 856 C C . ILE A 1 104 ? 0.143 -9.665 -1.918 1.00 88.69 104 ILE A C 1
ATOM 858 O O . ILE A 1 104 ? 1.220 -9.503 -1.338 1.00 88.69 104 ILE A O 1
ATOM 862 N N . THR A 1 105 ? 0.032 -9.815 -3.233 1.00 84.81 105 THR A N 1
ATOM 863 C CA . THR A 1 105 ? 1.158 -9.768 -4.175 1.00 84.81 105 THR A CA 1
ATOM 864 C C . THR A 1 105 ? 1.100 -8.569 -5.113 1.00 84.81 105 THR A C 1
ATOM 866 O O . THR A 1 105 ? 2.126 -8.202 -5.680 1.00 84.81 105 THR A O 1
ATOM 869 N N . ASP A 1 106 ? -0.073 -7.959 -5.287 1.00 91.56 106 ASP A N 1
ATOM 870 C CA . ASP A 1 106 ? -0.266 -6.833 -6.204 1.00 91.56 106 ASP A CA 1
ATOM 871 C C . ASP A 1 106 ? -1.519 -6.013 -5.852 1.00 91.56 106 ASP A C 1
ATOM 873 O O . ASP A 1 106 ? -2.257 -6.373 -4.931 1.00 91.56 106 ASP A O 1
ATOM 877 N N . PHE A 1 107 ? -1.768 -4.933 -6.600 1.00 93.00 107 PHE A N 1
ATOM 878 C CA . PHE A 1 107 ? -2.986 -4.126 -6.520 1.00 93.00 107 PHE A CA 1
ATOM 879 C C . PHE A 1 107 ? -3.493 -3.712 -7.904 1.00 93.00 107 PHE A C 1
ATOM 881 O O . PHE A 1 107 ? -2.714 -3.368 -8.795 1.00 93.00 107 PHE A O 1
ATOM 888 N N . GLU A 1 108 ? -4.814 -3.669 -8.048 1.00 91.62 108 GLU A N 1
ATOM 889 C CA . GLU A 1 108 ? -5.501 -3.182 -9.242 1.00 91.62 108 GLU A CA 1
ATOM 890 C C . GLU A 1 108 ? -6.315 -1.914 -8.947 1.00 91.62 108 GLU A C 1
ATOM 892 O O . GLU A 1 108 ? -6.928 -1.837 -7.886 1.00 91.62 108 GLU A O 1
ATOM 897 N N . PRO A 1 109 ? -6.370 -0.934 -9.869 1.00 89.00 109 PRO A N 1
ATOM 898 C CA . PRO A 1 109 ? -5.579 -0.858 -11.095 1.00 89.00 109 PRO A CA 1
ATOM 899 C C . PRO A 1 109 ? -4.094 -0.602 -10.810 1.00 89.00 109 PRO A C 1
ATOM 901 O O . PRO A 1 109 ? -3.722 0.039 -9.825 1.00 89.00 109 PRO A O 1
ATOM 904 N N . LYS A 1 110 ? -3.233 -1.048 -11.731 1.00 83.62 110 LYS A N 1
ATOM 905 C CA . LYS A 1 110 ? -1.815 -0.687 -11.689 1.00 83.62 110 LYS A CA 1
ATOM 906 C C . LYS A 1 110 ? -1.629 0.764 -12.091 1.00 83.62 110 LYS A C 1
ATOM 908 O O . LYS A 1 110 ? -2.009 1.183 -13.183 1.00 83.62 110 LYS A O 1
ATOM 913 N N . LEU A 1 111 ? -0.975 1.516 -11.220 1.00 85.50 111 LEU A N 1
ATOM 914 C CA . LEU A 1 111 ? -0.661 2.906 -11.479 1.00 85.50 111 LEU A CA 1
ATOM 915 C C . LEU A 1 111 ? 0.570 3.022 -12.391 1.00 85.50 111 LEU A C 1
ATOM 917 O O . LEU A 1 111 ? 1.682 2.605 -12.043 1.00 85.50 111 LEU A O 1
ATOM 921 N N . ALA A 1 112 ? 0.380 3.640 -13.555 1.00 84.19 112 ALA A N 1
ATOM 922 C CA . ALA A 1 112 ? 1.478 4.042 -14.419 1.00 84.19 112 ALA A CA 1
ATOM 923 C C . ALA A 1 112 ? 2.192 5.254 -13.804 1.00 84.19 112 ALA A C 1
ATOM 925 O O . ALA A 1 112 ? 1.752 6.392 -13.931 1.00 84.19 112 ALA A O 1
ATOM 926 N N . LEU A 1 113 ? 3.303 4.997 -13.119 1.00 86.38 113 LEU A N 1
ATOM 927 C CA . LEU A 1 113 ? 4.093 6.052 -12.496 1.00 86.38 113 LEU A CA 1
ATOM 928 C C . LEU A 1 113 ? 4.875 6.887 -13.511 1.00 86.38 113 LEU A C 1
ATOM 930 O O . LEU A 1 113 ? 5.426 6.364 -14.489 1.00 86.38 113 LEU A O 1
ATOM 934 N N . GLU A 1 114 ? 5.021 8.171 -13.189 1.00 88.44 114 GLU A N 1
ATOM 935 C CA . GLU A 1 114 ? 6.000 9.039 -13.831 1.00 88.44 114 GLU A CA 1
ATOM 936 C C . GLU A 1 114 ? 7.414 8.472 -13.687 1.00 88.44 114 GLU A C 1
ATOM 938 O O . GLU A 1 114 ? 7.771 7.820 -12.701 1.00 88.44 114 GLU A O 1
ATOM 943 N N . HIS A 1 115 ? 8.250 8.774 -14.672 1.00 82.62 115 HIS A N 1
ATOM 944 C CA . HIS A 1 115 ? 9.624 8.299 -14.761 1.00 82.62 115 HIS A CA 1
ATOM 945 C C . HIS A 1 115 ? 10.444 8.542 -13.481 1.00 82.62 115 HIS A C 1
ATOM 947 O O . HIS A 1 115 ? 11.059 7.626 -12.933 1.00 82.62 115 HIS A O 1
ATOM 953 N N . HIS A 1 116 ? 10.389 9.761 -12.941 1.00 83.88 116 HIS A N 1
ATOM 954 C CA . HIS A 1 116 ? 11.087 10.116 -11.703 1.00 83.88 116 HIS A CA 1
ATOM 955 C C . HIS A 1 116 ? 10.599 9.314 -10.491 1.00 83.88 116 HIS A C 1
ATOM 957 O O . HIS A 1 116 ? 11.400 8.884 -9.657 1.00 83.88 116 HIS A O 1
ATOM 963 N N . ALA A 1 117 ? 9.287 9.080 -10.394 1.00 86.38 117 ALA A N 1
ATOM 964 C CA . ALA A 1 117 ? 8.700 8.278 -9.325 1.00 86.38 117 ALA A CA 1
ATOM 965 C C . ALA A 1 117 ? 9.134 6.809 -9.432 1.00 86.38 117 ALA A C 1
ATOM 967 O O . ALA A 1 117 ? 9.524 6.222 -8.423 1.00 86.38 117 ALA A O 1
ATOM 968 N N . LYS A 1 118 ? 9.181 6.247 -10.651 1.00 84.06 118 LYS A N 1
ATOM 969 C CA . LYS A 1 118 ? 9.718 4.897 -10.904 1.00 84.06 118 LYS A CA 1
ATOM 970 C C . LYS A 1 118 ? 11.153 4.755 -10.401 1.00 84.06 118 LYS A C 1
ATOM 972 O O . LYS A 1 118 ? 11.443 3.832 -9.645 1.00 84.06 118 LYS A O 1
ATOM 977 N N . ILE A 1 119 ? 12.033 5.700 -10.743 1.00 78.00 119 ILE A N 1
ATOM 978 C CA . ILE A 1 119 ? 13.438 5.683 -10.303 1.00 78.00 119 ILE A CA 1
ATOM 979 C C . ILE A 1 119 ? 13.540 5.776 -8.778 1.00 78.00 119 ILE A C 1
ATOM 981 O O . ILE A 1 119 ? 14.286 5.014 -8.159 1.00 78.00 119 ILE A O 1
ATOM 985 N N . LYS A 1 120 ? 12.804 6.702 -8.152 1.00 85.50 120 LYS A N 1
ATOM 986 C CA . LYS A 1 120 ? 12.804 6.867 -6.689 1.00 85.50 120 LYS A CA 1
ATOM 987 C C . LYS A 1 120 ? 12.349 5.601 -5.973 1.00 85.50 120 LYS A C 1
ATOM 989 O O . LYS A 1 120 ? 13.008 5.169 -5.027 1.00 85.50 120 LYS A O 1
ATOM 994 N N . ASN A 1 121 ? 11.261 5.004 -6.441 1.00 87.44 121 ASN A N 1
ATOM 995 C CA . ASN A 1 121 ? 10.714 3.784 -5.873 1.00 87.44 121 ASN A CA 1
ATOM 996 C C . ASN A 1 121 ? 11.677 2.610 -6.013 1.00 87.44 121 ASN A C 1
ATOM 998 O O . ASN A 1 121 ? 11.913 1.905 -5.037 1.00 87.44 121 ASN A O 1
ATOM 1002 N N . ALA A 1 122 ? 12.309 2.460 -7.173 1.00 82.06 122 ALA A N 1
ATOM 1003 C CA . ALA A 1 122 ? 13.276 1.397 -7.393 1.00 82.06 122 ALA A CA 1
ATOM 1004 C C . ALA A 1 122 ? 14.545 1.568 -6.548 1.00 82.06 122 ALA A C 1
ATOM 1006 O O . ALA A 1 122 ? 15.019 0.606 -5.949 1.00 82.06 122 ALA A O 1
ATOM 1007 N N . LYS A 1 123 ? 15.052 2.798 -6.383 1.00 81.56 123 LYS A N 1
ATOM 1008 C CA . LYS A 1 123 ? 16.144 3.086 -5.432 1.00 81.56 123 LYS A CA 1
ATOM 1009 C C . LYS A 1 123 ? 15.755 2.733 -3.996 1.00 81.56 123 LYS A C 1
ATOM 1011 O O . LYS A 1 123 ? 16.555 2.162 -3.259 1.00 81.56 123 LYS A O 1
ATOM 1016 N N . ARG A 1 124 ? 14.529 3.071 -3.590 1.00 84.75 124 ARG A N 1
ATOM 1017 C CA . ARG A 1 124 ? 13.989 2.736 -2.266 1.00 84.75 124 ARG A CA 1
ATOM 1018 C C . ARG A 1 124 ? 13.850 1.224 -2.079 1.00 84.75 124 ARG A C 1
ATOM 1020 O O . ARG A 1 124 ? 14.169 0.735 -1.002 1.00 84.75 124 ARG A O 1
ATOM 1027 N N . TYR A 1 125 ? 13.430 0.497 -3.111 1.00 83.06 125 TYR A N 1
ATOM 1028 C CA . TYR A 1 125 ? 13.331 -0.960 -3.074 1.00 83.06 125 TYR A CA 1
ATOM 1029 C C . TYR A 1 125 ? 14.703 -1.637 -2.991 1.00 83.06 125 TYR A C 1
ATOM 1031 O O . TYR A 1 125 ? 14.891 -2.522 -2.165 1.00 83.06 125 TYR A O 1
ATOM 1039 N N . LEU A 1 126 ? 15.697 -1.159 -3.746 1.00 75.69 126 LEU A N 1
ATOM 1040 C CA . LEU A 1 126 ? 17.076 -1.648 -3.632 1.00 75.69 126 LEU A CA 1
ATOM 1041 C C . LEU A 1 126 ? 17.623 -1.490 -2.204 1.00 75.69 126 LEU A C 1
ATOM 1043 O O . LEU A 1 126 ? 18.228 -2.414 -1.675 1.00 75.69 126 LEU A O 1
ATOM 1047 N N . ARG A 1 127 ? 17.348 -0.358 -1.539 1.00 75.81 127 ARG A N 1
ATOM 1048 C CA . ARG A 1 127 ? 17.709 -0.163 -0.119 1.00 75.81 127 ARG A CA 1
ATOM 1049 C C . ARG A 1 127 ? 16.958 -1.097 0.831 1.00 75.81 127 ARG A C 1
ATOM 1051 O O . ARG A 1 127 ? 17.478 -1.418 1.894 1.00 75.81 127 ARG A O 1
ATOM 1058 N N . HIS A 1 128 ? 15.733 -1.486 0.477 1.00 77.25 128 HIS A N 1
ATOM 1059 C CA . HIS A 1 128 ? 14.914 -2.397 1.274 1.00 77.25 128 HIS A CA 1
ATOM 1060 C C . HIS A 1 128 ? 15.433 -3.842 1.232 1.00 77.25 128 HIS A C 1
ATOM 1062 O O . HIS A 1 128 ? 15.327 -4.527 2.243 1.00 77.25 128 HIS A O 1
ATOM 1068 N N . LEU A 1 129 ? 15.993 -4.298 0.104 1.00 73.50 129 LEU A N 1
ATOM 1069 C CA . LEU A 1 129 ? 16.447 -5.685 -0.055 1.00 73.50 129 LEU A CA 1
ATOM 1070 C C . LEU A 1 129 ? 17.626 -6.037 0.871 1.00 73.50 129 LEU A C 1
ATOM 1072 O O . LEU A 1 129 ? 17.544 -7.039 1.573 1.00 73.50 129 LEU A O 1
ATOM 1076 N N . ASN A 1 130 ? 18.661 -5.197 0.950 1.00 64.25 130 ASN A N 1
ATOM 1077 C CA . ASN A 1 130 ? 19.588 -5.034 2.080 1.00 64.25 130 ASN A CA 1
ATOM 1078 C C . ASN A 1 130 ? 20.715 -4.079 1.655 1.00 64.25 130 ASN A C 1
ATOM 1080 O O . ASN A 1 130 ? 21.164 -4.092 0.512 1.00 64.25 130 ASN A O 1
ATOM 1084 N N . HIS A 1 131 ? 21.233 -3.277 2.586 1.00 50.50 131 HIS A N 1
ATOM 1085 C CA . HIS A 1 131 ? 22.232 -2.228 2.319 1.00 50.50 131 HIS A CA 1
ATOM 1086 C C . HIS A 1 131 ? 23.616 -2.729 1.847 1.00 50.50 131 HIS A C 1
ATOM 1088 O O . HIS A 1 131 ? 24.461 -1.921 1.480 1.00 50.50 131 HIS A O 1
ATOM 1094 N N . HIS A 1 132 ? 23.883 -4.036 1.812 1.00 47.97 132 HIS A N 1
ATOM 1095 C CA . HIS A 1 132 ? 25.248 -4.546 1.622 1.00 47.97 132 HIS A CA 1
ATOM 1096 C C . HIS A 1 132 ? 25.781 -4.508 0.176 1.00 47.97 132 HIS A C 1
ATOM 1098 O O . HIS A 1 132 ? 26.963 -4.785 -0.037 1.00 47.97 132 HIS A O 1
ATOM 1104 N N . HIS A 1 133 ? 24.958 -4.165 -0.824 1.00 42.84 133 HIS A N 1
ATOM 1105 C CA . HIS A 1 133 ? 25.361 -4.241 -2.239 1.00 42.84 133 HIS A CA 1
ATOM 1106 C C . HIS A 1 133 ? 25.136 -2.972 -3.070 1.00 42.84 133 HIS A C 1
ATOM 1108 O O . HIS A 1 133 ? 25.866 -2.767 -4.041 1.00 42.84 133 HIS A O 1
ATOM 1114 N N . ALA A 1 134 ? 24.217 -2.077 -2.685 1.00 42.59 134 ALA A N 1
ATOM 1115 C CA . ALA A 1 134 ? 24.106 -0.772 -3.346 1.00 42.59 134 ALA A CA 1
ATOM 1116 C C . ALA A 1 134 ? 25.394 0.044 -3.156 1.00 42.59 134 ALA A C 1
ATOM 1118 O O . ALA A 1 134 ? 25.904 0.604 -4.121 1.00 42.59 134 ALA A O 1
ATOM 1119 N N . ASP A 1 135 ? 25.973 0.008 -1.954 1.00 37.97 135 ASP A N 1
ATOM 1120 C CA . ASP A 1 135 ? 27.262 0.638 -1.658 1.00 37.97 135 ASP A CA 1
ATOM 1121 C C . ASP A 1 135 ? 28.417 -0.033 -2.421 1.00 37.97 135 ASP A C 1
ATOM 1123 O O . ASP A 1 135 ? 29.348 0.642 -2.845 1.00 37.97 135 ASP A O 1
ATOM 1127 N N . PHE A 1 136 ? 28.335 -1.341 -2.701 1.00 39.78 136 PHE A N 1
ATOM 1128 C CA . PHE A 1 136 ? 29.366 -2.088 -3.438 1.00 39.78 136 PHE A CA 1
ATOM 1129 C C . PHE A 1 136 ? 29.475 -1.667 -4.913 1.00 39.78 136 PHE A C 1
ATOM 1131 O O . PHE A 1 136 ? 30.573 -1.650 -5.466 1.00 39.78 136 PHE A O 1
ATOM 1138 N N . LEU A 1 137 ? 28.367 -1.262 -5.547 1.00 40.66 137 LEU A N 1
ATOM 1139 C CA . LEU A 1 137 ? 28.394 -0.686 -6.900 1.00 40.66 137 LEU A CA 1
ATOM 1140 C C . LEU A 1 137 ? 29.080 0.694 -6.944 1.00 40.66 137 LEU A C 1
ATOM 1142 O O . LEU A 1 137 ? 29.522 1.108 -8.013 1.00 40.66 137 LEU A O 1
ATOM 1146 N N . PHE A 1 138 ? 29.215 1.375 -5.800 1.00 41.31 138 PHE A N 1
ATOM 1147 C CA . PHE A 1 138 ? 29.923 2.655 -5.666 1.00 41.31 138 PHE A CA 1
ATOM 1148 C C . PHE A 1 138 ? 31.294 2.539 -4.974 1.00 41.31 138 PHE A C 1
ATOM 1150 O O . PHE A 1 138 ? 32.080 3.482 -5.019 1.00 41.31 138 PHE A O 1
ATOM 1157 N N . LEU A 1 139 ? 31.608 1.386 -4.376 1.00 36.66 139 LEU A N 1
ATOM 1158 C CA . LEU A 1 139 ? 32.828 1.120 -3.605 1.00 36.66 139 LEU A CA 1
ATOM 1159 C C . LEU A 1 139 ? 33.597 -0.103 -4.117 1.00 36.66 139 LEU A C 1
ATOM 1161 O O . LEU A 1 139 ? 34.273 -0.769 -3.337 1.00 36.66 139 LEU A O 1
ATOM 1165 N N . ALA A 1 140 ? 33.542 -0.413 -5.415 1.00 37.38 140 ALA A N 1
ATOM 1166 C CA . ALA A 1 140 ? 34.381 -1.448 -6.021 1.00 37.38 140 ALA A CA 1
ATOM 1167 C C . ALA A 1 140 ? 35.871 -1.029 -6.059 1.00 37.38 140 ALA A C 1
ATOM 1169 O O . ALA A 1 140 ? 36.466 -0.825 -7.111 1.00 37.38 140 ALA A O 1
ATOM 1170 N N . ASN A 1 141 ? 36.466 -0.911 -4.873 1.00 39.62 141 ASN A N 1
ATOM 1171 C CA . ASN A 1 141 ? 37.877 -1.031 -4.571 1.00 39.62 141 ASN A CA 1
ATOM 1172 C C . ASN A 1 141 ? 38.005 -1.615 -3.148 1.00 39.62 141 ASN A C 1
ATOM 1174 O O . ASN A 1 141 ? 37.754 -0.920 -2.169 1.00 39.62 141 ASN A O 1
ATOM 1178 N N . LYS A 1 142 ? 38.499 -2.867 -3.088 1.00 35.94 142 LYS A N 1
ATOM 1179 C CA . LYS A 1 142 ? 39.066 -3.621 -1.937 1.00 35.94 142 LYS A CA 1
ATOM 1180 C C . LYS A 1 142 ? 38.164 -4.638 -1.187 1.00 35.94 142 LYS A C 1
ATOM 1182 O O . LYS A 1 142 ? 37.470 -4.302 -0.243 1.00 35.94 142 LYS A O 1
ATOM 1187 N N . GLY A 1 143 ? 38.329 -5.921 -1.555 1.00 37.47 143 GLY A N 1
ATOM 1188 C CA . GLY A 1 143 ? 38.824 -7.001 -0.666 1.00 37.47 143 GLY A CA 1
ATOM 1189 C C . GLY A 1 143 ? 37.886 -7.794 0.280 1.00 37.47 143 GLY A C 1
ATOM 1190 O O . GLY A 1 143 ? 37.605 -7.321 1.367 1.00 37.47 143 GLY A O 1
ATOM 1191 N N . LEU A 1 144 ? 37.581 -9.059 -0.103 1.00 43.19 144 LEU A N 1
ATOM 1192 C CA . LEU A 1 144 ? 37.710 -10.352 0.653 1.00 43.19 144 LEU A CA 1
ATOM 1193 C C . LEU A 1 144 ? 37.072 -10.500 2.076 1.00 43.19 144 LEU A C 1
ATOM 1195 O O . LEU A 1 144 ? 37.427 -9.762 2.978 1.00 43.19 144 LEU A O 1
ATOM 1199 N N . LEU A 1 145 ? 36.174 -11.466 2.392 1.00 42.56 145 LEU A N 1
ATOM 1200 C CA . LEU A 1 145 ? 36.437 -12.903 2.702 1.00 42.56 145 LEU A CA 1
ATOM 1201 C C . LEU A 1 145 ? 35.141 -13.727 3.013 1.00 42.56 145 LEU A C 1
ATOM 1203 O O . LEU A 1 145 ? 34.062 -13.170 3.168 1.00 42.56 145 LEU A O 1
ATOM 1207 N N . ARG A 1 146 ? 35.262 -15.070 3.066 1.00 42.44 146 ARG A N 1
ATOM 1208 C CA . ARG A 1 146 ? 34.228 -16.133 2.895 1.00 42.44 146 ARG A CA 1
ATOM 1209 C C . ARG A 1 146 ? 33.871 -16.934 4.174 1.00 42.44 146 ARG A C 1
ATOM 1211 O O . ARG A 1 146 ? 34.802 -17.330 4.860 1.00 42.44 146 ARG A O 1
ATOM 1218 N N . GLN A 1 147 ? 32.587 -17.320 4.351 1.00 36.69 147 GLN A N 1
ATOM 1219 C CA . GLN A 1 147 ? 32.015 -18.629 4.822 1.00 36.69 147 GLN A CA 1
ATOM 1220 C C . GLN A 1 147 ? 30.465 -18.513 5.007 1.00 36.69 147 GLN A C 1
ATOM 1222 O O . GLN A 1 147 ? 30.019 -17.387 5.208 1.00 36.69 147 GLN A O 1
ATOM 1227 N N . PRO A 1 148 ? 29.607 -19.576 5.011 1.00 39.97 148 PRO A N 1
ATOM 1228 C CA . PRO A 1 148 ? 29.645 -20.896 4.366 1.00 39.97 148 PRO A CA 1
ATOM 1229 C C . PRO A 1 148 ? 28.963 -20.864 2.974 1.00 39.97 148 PRO A C 1
ATOM 1231 O O . PRO A 1 148 ? 27.904 -20.283 2.765 1.00 39.97 148 PRO A O 1
ATOM 1234 N N . LEU A 1 149 ? 29.602 -21.477 1.981 1.00 38.09 149 LEU A N 1
ATOM 1235 C CA . LEU A 1 149 ? 29.610 -20.980 0.601 1.00 38.09 149 LEU A CA 1
ATOM 1236 C C . LEU A 1 149 ? 28.544 -21.498 -0.371 1.00 38.09 149 LEU A C 1
ATOM 1238 O O . LEU A 1 149 ? 28.636 -21.095 -1.516 1.00 38.09 149 LEU A O 1
ATOM 1242 N N . ASN A 1 150 ? 27.587 -22.355 -0.006 1.00 34.84 150 ASN A N 1
ATOM 1243 C CA . ASN A 1 150 ? 26.620 -22.875 -0.997 1.00 34.84 150 ASN A CA 1
ATOM 1244 C C . ASN A 1 150 ? 25.181 -22.432 -0.708 1.00 34.84 150 ASN A C 1
ATOM 1246 O O . ASN A 1 150 ? 24.582 -21.800 -1.563 1.00 34.84 150 ASN A O 1
ATOM 1250 N N . TYR A 1 151 ? 24.668 -22.599 0.516 1.00 36.53 151 TYR A N 1
ATOM 1251 C CA . TYR A 1 151 ? 23.332 -22.089 0.874 1.00 36.53 151 TYR A CA 1
ATOM 1252 C C . TYR A 1 151 ? 23.286 -20.554 0.925 1.00 36.53 151 TYR A C 1
ATOM 1254 O O . TYR A 1 151 ? 22.375 -19.922 0.394 1.00 36.53 151 TYR A O 1
ATOM 1262 N N . LEU A 1 152 ? 24.333 -19.941 1.493 1.00 36.91 152 LEU A N 1
ATOM 1263 C CA . LEU A 1 152 ? 24.506 -18.492 1.468 1.00 36.91 152 LEU A CA 1
ATOM 1264 C C . LEU A 1 152 ? 24.683 -18.012 0.030 1.00 36.91 152 LEU A C 1
ATOM 1266 O O . LEU A 1 152 ? 24.182 -16.963 -0.318 1.00 36.91 152 LEU A O 1
ATOM 1270 N N . LYS A 1 153 ? 25.366 -18.783 -0.819 1.00 35.66 153 LYS A N 1
ATOM 1271 C CA . LYS A 1 153 ? 25.659 -18.412 -2.202 1.00 35.66 153 LYS A CA 1
ATOM 1272 C C . LYS A 1 153 ? 24.422 -18.523 -3.078 1.00 35.66 153 LYS A C 1
ATOM 1274 O O . LYS A 1 153 ? 24.168 -17.572 -3.784 1.00 35.66 153 LYS A O 1
ATOM 1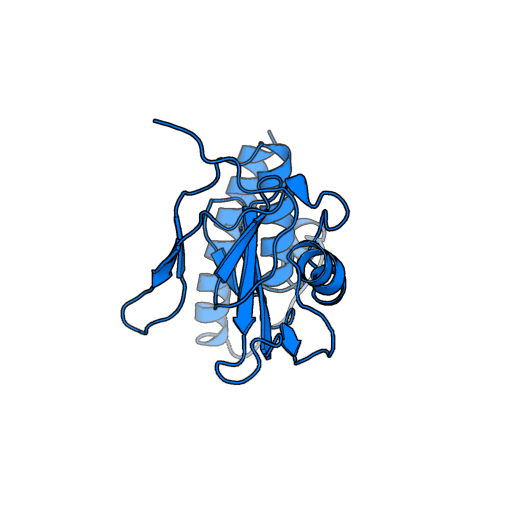279 N N . ASP A 1 154 ? 23.585 -19.543 -2.969 1.00 39.12 154 ASP A N 1
ATOM 1280 C CA . ASP A 1 154 ? 22.336 -19.585 -3.740 1.00 39.12 154 ASP A CA 1
ATOM 1281 C C . ASP A 1 154 ? 21.345 -18.504 -3.288 1.00 39.12 154 ASP A C 1
ATOM 1283 O O . ASP A 1 154 ? 20.768 -17.820 -4.134 1.00 39.12 154 ASP A O 1
ATOM 1287 N N . ALA A 1 155 ? 21.223 -18.242 -1.981 1.00 41.28 155 ALA A N 1
ATOM 1288 C CA . ALA A 1 155 ? 20.435 -17.114 -1.474 1.00 41.28 155 ALA A CA 1
ATOM 1289 C C . ALA A 1 155 ? 20.998 -15.763 -1.960 1.00 41.28 155 ALA A C 1
ATOM 1291 O O . ALA A 1 155 ? 20.275 -14.939 -2.517 1.00 41.28 155 ALA A O 1
ATOM 1292 N N . ILE A 1 156 ? 22.318 -15.581 -1.862 1.00 40.53 156 ILE A N 1
ATOM 1293 C CA . ILE A 1 156 ? 23.037 -14.394 -2.331 1.00 40.53 156 ILE A CA 1
ATOM 1294 C C . ILE A 1 156 ? 22.961 -14.245 -3.854 1.00 40.53 156 ILE A C 1
ATOM 1296 O O . ILE A 1 156 ? 22.850 -13.129 -4.326 1.00 40.53 156 ILE A O 1
ATOM 1300 N N . TYR A 1 157 ? 23.042 -15.308 -4.652 1.00 41.47 157 TYR A N 1
ATOM 1301 C CA . TYR A 1 157 ? 23.003 -15.235 -6.116 1.00 41.47 157 TYR A CA 1
ATOM 1302 C C . TYR A 1 157 ? 21.575 -15.026 -6.623 1.00 41.47 157 TYR A C 1
ATOM 1304 O O . TYR A 1 157 ? 21.387 -14.315 -7.609 1.00 41.47 157 TYR A O 1
ATOM 1312 N N . THR A 1 158 ? 20.565 -15.571 -5.940 1.00 48.00 158 THR A N 1
ATOM 1313 C CA . THR A 1 158 ? 19.155 -15.327 -6.276 1.00 48.00 158 THR A CA 1
ATOM 1314 C C . THR A 1 158 ? 18.773 -13.876 -5.983 1.00 48.00 158 THR A C 1
ATOM 1316 O O . THR A 1 158 ? 18.156 -13.225 -6.831 1.00 48.00 158 THR A O 1
ATOM 1319 N N . ASP A 1 159 ? 19.209 -13.337 -4.841 1.00 48.47 159 ASP A N 1
ATOM 1320 C CA . ASP A 1 159 ? 18.961 -11.939 -4.480 1.00 48.47 159 ASP A CA 1
ATOM 1321 C C . ASP A 1 159 ? 19.870 -10.967 -5.249 1.00 48.47 159 ASP A C 1
ATOM 1323 O O . ASP A 1 159 ? 19.362 -9.995 -5.803 1.00 48.47 159 ASP A O 1
ATOM 1327 N N . ARG A 1 160 ? 21.165 -11.266 -5.455 1.00 51.38 160 ARG A N 1
ATOM 1328 C CA . ARG A 1 160 ? 22.060 -10.457 -6.314 1.00 51.38 160 ARG A CA 1
ATOM 1329 C C . ARG A 1 160 ? 21.595 -10.406 -7.758 1.00 51.38 160 ARG A C 1
ATOM 1331 O O . ARG A 1 160 ? 21.722 -9.359 -8.378 1.00 51.38 160 ARG A O 1
ATOM 1338 N N . ASN A 1 161 ? 21.069 -11.494 -8.325 1.00 59.03 161 ASN A N 1
ATOM 1339 C CA . ASN A 1 161 ? 20.540 -11.455 -9.689 1.00 59.03 161 ASN A CA 1
ATOM 1340 C C . ASN A 1 161 ? 19.314 -10.545 -9.770 1.00 59.03 161 ASN A C 1
ATOM 1342 O O 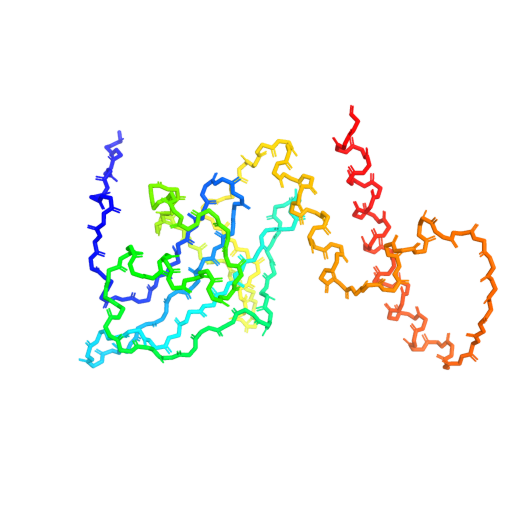. ASN A 1 161 ? 19.208 -9.762 -10.712 1.00 59.03 161 ASN A O 1
ATOM 1346 N N . LYS A 1 162 ? 18.419 -10.584 -8.775 1.00 59.03 162 LYS A N 1
ATOM 1347 C CA . LYS A 1 162 ? 17.281 -9.657 -8.706 1.00 59.03 162 LYS A CA 1
ATOM 1348 C C . LYS A 1 162 ? 17.754 -8.215 -8.533 1.00 59.03 162 LYS A C 1
ATOM 1350 O O . LYS A 1 162 ? 17.337 -7.360 -9.308 1.00 59.03 162 LYS A O 1
ATOM 1355 N N . GLU A 1 163 ? 18.667 -7.952 -7.602 1.00 61.19 163 GLU A N 1
ATOM 1356 C CA . GLU A 1 163 ? 19.248 -6.627 -7.365 1.00 61.19 163 GLU A CA 1
ATOM 1357 C C . GLU A 1 163 ? 19.994 -6.088 -8.588 1.00 61.19 163 GLU A C 1
ATOM 1359 O O . GLU A 1 163 ? 19.773 -4.943 -8.959 1.00 61.19 163 GLU A O 1
ATOM 1364 N N . MET A 1 164 ? 20.816 -6.895 -9.269 1.00 61.28 164 MET A N 1
ATOM 1365 C CA . MET A 1 164 ? 21.513 -6.501 -10.500 1.00 61.28 164 MET A CA 1
ATOM 1366 C C . MET A 1 164 ? 20.545 -6.257 -11.653 1.00 61.28 164 MET A C 1
ATOM 1368 O O . MET A 1 164 ? 20.710 -5.285 -12.386 1.00 61.28 164 MET A O 1
ATOM 1372 N N . VAL A 1 165 ? 19.527 -7.107 -11.832 1.00 64.88 165 VAL A N 1
ATOM 1373 C CA . VAL A 1 165 ? 18.498 -6.903 -12.862 1.00 64.88 165 VAL A CA 1
ATOM 1374 C C . VAL A 1 165 ? 17.724 -5.619 -12.581 1.00 64.88 165 VAL A C 1
ATOM 1376 O O . VAL A 1 165 ? 17.484 -4.844 -13.506 1.00 64.88 165 VAL A O 1
ATOM 1379 N N . ILE A 1 166 ? 17.368 -5.357 -11.322 1.00 64.69 166 ILE A N 1
ATOM 1380 C CA . ILE A 1 166 ? 16.697 -4.120 -10.919 1.00 64.69 166 ILE A CA 1
ATOM 1381 C C . ILE A 1 166 ? 17.639 -2.932 -11.098 1.00 64.69 166 ILE A C 1
ATOM 1383 O O . ILE A 1 166 ? 17.239 -1.972 -11.734 1.00 64.69 166 ILE A O 1
ATOM 1387 N N . ALA A 1 167 ? 18.890 -2.988 -10.643 1.00 63.34 167 ALA A N 1
ATOM 1388 C CA . ALA A 1 167 ? 19.871 -1.913 -10.792 1.00 63.34 167 ALA A CA 1
ATOM 1389 C C . ALA A 1 167 ? 20.154 -1.593 -12.268 1.00 63.34 167 ALA A C 1
ATOM 1391 O O . ALA A 1 167 ? 20.148 -0.428 -12.661 1.00 63.34 167 ALA A O 1
ATOM 1392 N N . HIS A 1 168 ? 20.314 -2.612 -13.114 1.00 64.25 168 HIS A N 1
ATOM 1393 C CA . HIS A 1 168 ? 20.458 -2.450 -14.559 1.00 64.25 168 HIS A CA 1
ATOM 1394 C C . HIS A 1 168 ? 19.203 -1.834 -15.191 1.00 64.25 168 HIS A C 1
ATOM 1396 O O . HIS A 1 168 ? 19.305 -0.944 -16.035 1.00 64.25 168 HIS A O 1
ATOM 1402 N N . LYS A 1 169 ? 18.007 -2.269 -14.775 1.00 64.44 169 LYS A N 1
ATOM 1403 C CA . LYS A 1 169 ? 16.744 -1.667 -15.220 1.00 64.44 169 LYS A CA 1
ATOM 1404 C C . LYS A 1 169 ? 16.600 -0.230 -14.722 1.00 64.44 169 LYS A C 1
ATOM 1406 O O . LYS A 1 169 ? 16.186 0.612 -15.501 1.00 64.44 169 LYS A O 1
ATOM 1411 N N . VAL A 1 170 ? 17.001 0.084 -13.491 1.00 63.78 170 VAL A N 1
ATOM 1412 C CA . VAL A 1 170 ? 17.029 1.449 -12.945 1.00 63.78 170 VAL A CA 1
ATOM 1413 C C . VAL A 1 170 ? 17.978 2.326 -13.742 1.00 63.78 170 VAL A C 1
ATOM 1415 O O . VAL A 1 170 ? 17.605 3.443 -14.063 1.00 63.78 170 VAL A O 1
ATOM 1418 N N . HIS A 1 171 ? 19.162 1.830 -14.106 1.00 63.72 171 HIS A N 1
ATOM 1419 C CA . HIS A 1 171 ? 20.103 2.541 -14.977 1.00 63.72 171 HIS A CA 1
ATOM 1420 C C . HIS A 1 171 ? 19.528 2.796 -16.369 1.00 63.72 171 HIS A C 1
ATOM 1422 O O . HIS A 1 171 ? 19.690 3.884 -16.906 1.00 63.72 171 HIS A O 1
ATOM 1428 N N . LYS A 1 172 ? 18.832 1.810 -16.945 1.00 65.38 172 LYS A N 1
ATOM 1429 C CA . LYS A 1 172 ? 18.117 1.976 -18.218 1.00 65.38 172 LYS A CA 1
ATOM 1430 C C . LYS A 1 172 ? 16.971 2.971 -18.118 1.00 65.38 172 LYS A C 1
ATOM 1432 O O . LYS A 1 172 ? 16.758 3.706 -19.065 1.00 65.38 172 LYS A O 1
ATOM 1437 N N . ILE A 1 173 ? 16.235 2.970 -17.007 1.00 62.09 173 ILE A N 1
ATOM 1438 C CA . ILE A 1 173 ? 15.176 3.948 -16.780 1.00 62.09 173 ILE A CA 1
ATOM 1439 C C . ILE A 1 173 ? 15.811 5.315 -16.538 1.00 62.09 173 ILE A C 1
ATOM 1441 O O . ILE A 1 173 ? 15.295 6.268 -17.049 1.00 62.09 173 ILE A O 1
ATOM 1445 N N . ALA A 1 174 ? 16.925 5.458 -15.828 1.00 56.16 174 ALA A N 1
ATOM 1446 C CA . ALA A 1 174 ? 17.520 6.765 -15.527 1.00 56.16 174 ALA A CA 1
ATOM 1447 C C . ALA A 1 174 ? 18.229 7.468 -16.705 1.00 56.16 174 ALA A C 1
ATOM 1449 O O . ALA A 1 174 ? 18.740 8.570 -16.505 1.00 56.16 174 ALA A O 1
ATOM 1450 N N . LYS A 1 175 ? 18.303 6.833 -17.878 1.00 54.59 175 LYS A N 1
ATOM 1451 C CA . LYS A 1 175 ? 18.888 7.371 -19.113 1.00 54.59 175 LYS A CA 1
ATOM 1452 C C . LYS A 1 175 ? 17.792 7.798 -20.076 1.00 54.59 175 LYS A C 1
ATOM 1454 O O . LYS A 1 175 ? 18.032 8.801 -20.776 1.00 54.59 175 LYS A O 1
#

pLDDT: mean 75.33, std 19.88, range [30.08, 96.06]

Foldseek 3Di:
DDPPPDDLKDWQQAWFWKAQLAQRKIWTFHADNPPRFTAKIWIWGDQLVQKIDTPPQQMDGGDPPQTMLLSNLCVSVVSPDPPSVPSSRIDRPKDFDADPVRDGTHIPPGRDYDLVSSLVSNVVVLVSLDPPPVVCVVPPDDDDDDPDDDVVPVVCVVSVVVSVVSVVVSVVSVD

Organism: NCBI:txid575604